Protein AF-A0A0C9ZVW0-F1 (afdb_monomer_lite)

Structure (mmCIF, N/CA/C/O backbone):
data_AF-A0A0C9ZVW0-F1
#
_entry.id   AF-A0A0C9ZVW0-F1
#
loop_
_atom_site.group_PDB
_atom_site.id
_atom_site.type_symbol
_atom_site.label_atom_id
_atom_site.label_alt_id
_atom_site.label_comp_id
_atom_site.label_asym_id
_atom_site.label_entity_id
_atom_site.label_seq_id
_atom_site.pdbx_PDB_ins_code
_atom_site.Cartn_x
_atom_site.Cartn_y
_atom_site.Cartn_z
_atom_site.occupancy
_atom_site.B_iso_or_equiv
_atom_site.auth_seq_id
_atom_site.auth_comp_id
_atom_site.auth_asym_id
_atom_site.auth_atom_id
_atom_site.pdbx_PDB_model_num
ATOM 1 N N . MET A 1 1 ? 48.612 -10.643 -14.738 1.00 46.59 1 MET A N 1
ATOM 2 C CA . MET A 1 1 ? 47.910 -10.309 -13.479 1.00 46.59 1 MET A CA 1
ATOM 3 C C . MET A 1 1 ? 46.902 -9.206 -13.767 1.00 46.59 1 MET A C 1
ATOM 5 O O . MET A 1 1 ? 47.317 -8.100 -14.073 1.00 46.59 1 MET A O 1
ATOM 9 N N . HIS A 1 2 ? 45.605 -9.519 -13.757 1.00 57.22 2 HIS A N 1
ATOM 10 C CA . HIS A 1 2 ? 44.526 -8.532 -13.898 1.00 57.22 2 HIS A CA 1
ATOM 11 C C . HIS A 1 2 ? 44.122 -8.058 -12.488 1.00 57.22 2 HIS A C 1
ATOM 13 O O . HIS A 1 2 ? 43.896 -8.915 -11.632 1.00 57.22 2 HIS A O 1
ATOM 19 N N . PRO A 1 3 ? 44.056 -6.748 -12.197 1.00 63.00 3 PRO A N 1
ATOM 20 C CA . PRO A 1 3 ? 43.626 -6.273 -10.888 1.00 63.00 3 PRO A CA 1
ATOM 21 C C . PRO A 1 3 ? 42.112 -6.468 -10.735 1.00 63.00 3 PRO A C 1
ATOM 23 O O . PRO A 1 3 ? 41.322 -5.899 -11.486 1.00 63.00 3 PRO A O 1
ATOM 26 N N . HIS A 1 4 ? 41.700 -7.265 -9.749 1.00 57.28 4 HIS A N 1
ATOM 27 C CA . HIS A 1 4 ? 40.311 -7.315 -9.300 1.00 57.28 4 HIS A CA 1
ATOM 28 C C . HIS A 1 4 ? 39.990 -6.007 -8.573 1.00 57.28 4 HIS A C 1
ATOM 30 O O . HIS A 1 4 ? 40.368 -5.811 -7.419 1.00 57.28 4 HIS A O 1
ATOM 36 N N . SER A 1 5 ? 39.325 -5.083 -9.263 1.00 64.25 5 SER A N 1
ATOM 37 C CA . SER A 1 5 ? 38.751 -3.896 -8.638 1.00 64.25 5 SER A CA 1
ATOM 38 C C . SER A 1 5 ? 37.592 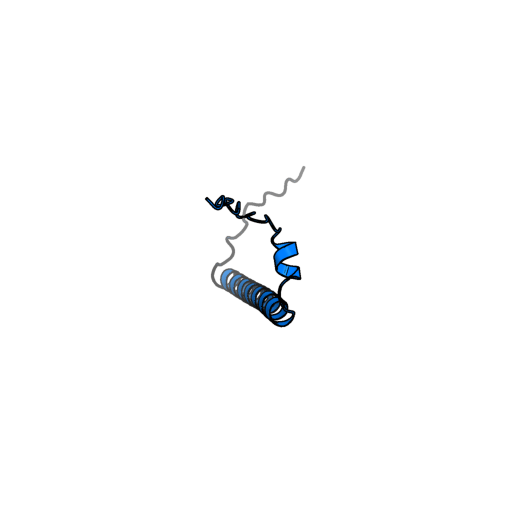-4.338 -7.737 1.00 64.25 5 SER A C 1
ATOM 40 O O . SER A 1 5 ? 36.660 -4.965 -8.243 1.00 64.25 5 SER A O 1
ATOM 42 N N . PRO A 1 6 ? 37.599 -4.040 -6.425 1.00 61.41 6 PRO A N 1
ATOM 43 C CA . PRO A 1 6 ? 36.421 -4.252 -5.605 1.00 61.41 6 PRO A CA 1
ATOM 44 C C . PRO A 1 6 ? 35.366 -3.256 -6.085 1.00 61.41 6 PRO A C 1
ATOM 46 O O . PRO A 1 6 ? 35.485 -2.051 -5.848 1.00 61.41 6 PRO A O 1
ATOM 49 N N . THR A 1 7 ? 34.353 -3.742 -6.804 1.00 60.97 7 THR A N 1
ATOM 50 C CA . THR A 1 7 ? 33.134 -2.980 -7.066 1.00 60.97 7 THR A CA 1
ATOM 51 C C . THR A 1 7 ? 32.518 -2.700 -5.708 1.00 60.97 7 THR A C 1
ATOM 53 O O . THR A 1 7 ? 31.859 -3.539 -5.108 1.00 60.97 7 THR A O 1
ATOM 56 N N . LYS A 1 8 ? 32.854 -1.537 -5.159 1.00 57.47 8 LYS A N 1
ATOM 57 C CA . LYS A 1 8 ? 32.297 -1.009 -3.926 1.00 57.47 8 LYS A CA 1
ATOM 58 C C . LYS A 1 8 ? 30.817 -0.821 -4.224 1.00 57.47 8 LYS A C 1
ATOM 60 O O . LYS A 1 8 ? 30.472 0.149 -4.898 1.00 57.47 8 LYS A O 1
ATOM 65 N N . ASP A 1 9 ? 29.981 -1.774 -3.816 1.00 60.47 9 ASP A N 1
ATOM 66 C CA . ASP A 1 9 ? 28.531 -1.687 -3.940 1.00 60.47 9 ASP A CA 1
ATOM 67 C C . ASP A 1 9 ? 28.100 -0.367 -3.305 1.00 60.47 9 ASP A C 1
ATOM 69 O O . ASP A 1 9 ? 28.024 -0.218 -2.083 1.00 60.47 9 ASP A O 1
ATOM 73 N N . ARG A 1 10 ? 27.903 0.660 -4.136 1.00 62.16 10 ARG A N 1
ATOM 74 C CA . ARG A 1 10 ? 27.290 1.904 -3.698 1.00 62.16 10 ARG A CA 1
ATOM 75 C C . ARG A 1 10 ? 25.853 1.529 -3.398 1.00 62.16 10 ARG A C 1
ATOM 77 O O . ARG A 1 10 ? 25.006 1.549 -4.288 1.00 62.16 10 ARG A O 1
ATOM 84 N N . ILE A 1 11 ? 25.586 1.190 -2.144 1.00 62.75 11 ILE A N 1
ATOM 85 C CA . ILE A 1 11 ? 24.243 1.215 -1.586 1.00 62.75 11 ILE A CA 1
ATOM 86 C C . ILE A 1 11 ? 23.788 2.670 -1.728 1.00 62.75 11 ILE A C 1
ATOM 88 O O . ILE A 1 11 ? 24.116 3.538 -0.921 1.00 62.75 11 ILE A O 1
ATOM 92 N N . TYR A 1 12 ? 23.137 2.975 -2.848 1.00 66.12 12 TYR A N 1
ATOM 93 C CA . TYR A 1 12 ? 22.550 4.280 -3.082 1.00 66.12 12 TYR A CA 1
ATOM 94 C C . TYR A 1 12 ? 21.412 4.422 -2.075 1.00 66.12 12 TYR A C 1
ATOM 96 O O . TYR A 1 12 ? 20.361 3.805 -2.239 1.00 66.12 12 TYR A O 1
ATOM 104 N N . ASN A 1 13 ? 21.628 5.233 -1.037 1.00 69.50 13 ASN A N 1
ATOM 105 C CA . ASN A 1 13 ? 20.588 5.657 -0.103 1.00 69.50 13 ASN A CA 1
ATOM 106 C C . ASN A 1 13 ? 19.566 6.520 -0.858 1.00 69.50 13 ASN A C 1
ATOM 108 O O . ASN A 1 13 ? 19.634 7.748 -0.846 1.00 69.50 13 ASN A O 1
ATOM 112 N N . ARG A 1 14 ? 18.647 5.883 -1.588 1.00 73.75 14 ARG A N 1
ATOM 113 C CA . ARG A 1 14 ? 17.492 6.564 -2.173 1.00 73.75 14 ARG A CA 1
ATOM 114 C C . ARG A 1 14 ? 16.479 6.793 -1.063 1.00 73.75 14 ARG A C 1
ATOM 116 O O . ARG A 1 14 ? 16.167 5.870 -0.312 1.00 73.75 14 ARG A O 1
ATOM 123 N N . SER A 1 15 ? 15.959 8.013 -0.963 1.00 84.38 15 SER A N 1
ATOM 124 C CA . SER A 1 15 ? 14.831 8.265 -0.072 1.00 84.38 15 SER A CA 1
ATOM 125 C C . SER A 1 15 ? 13.638 7.419 -0.524 1.00 84.38 15 SER A C 1
ATOM 127 O O . SER A 1 15 ? 13.499 7.097 -1.708 1.00 84.38 15 SER A O 1
ATOM 129 N N . LEU A 1 16 ? 12.751 7.069 0.409 1.00 82.38 16 LEU A N 1
ATOM 130 C CA . LEU A 1 16 ? 11.529 6.325 0.082 1.00 82.38 16 LEU A CA 1
ATOM 131 C C . LEU A 1 16 ? 10.707 7.035 -1.006 1.00 82.38 16 LEU A C 1
ATOM 133 O O . LEU A 1 16 ? 10.067 6.379 -1.822 1.00 82.38 16 LEU A O 1
ATOM 137 N N . TRP A 1 17 ? 10.791 8.366 -1.065 1.00 82.25 17 TRP A N 1
ATOM 138 C CA . TRP A 1 17 ? 10.146 9.187 -2.083 1.00 82.25 17 TRP A CA 1
ATOM 139 C C . TRP A 1 17 ? 10.769 9.037 -3.476 1.00 82.25 17 TRP A C 1
ATOM 141 O O . TRP A 1 17 ? 10.044 8.872 -4.458 1.00 82.25 17 TRP A O 1
ATOM 151 N N . GLU A 1 18 ? 12.101 9.040 -3.571 1.00 82.25 18 GLU A N 1
ATOM 152 C CA . GLU A 1 18 ? 12.804 8.808 -4.840 1.00 82.25 18 GLU A CA 1
ATOM 153 C C . GLU A 1 18 ? 12.580 7.381 -5.346 1.00 82.25 18 GLU A C 1
ATOM 155 O O . GLU A 1 18 ? 12.357 7.162 -6.538 1.00 82.25 18 GLU A O 1
ATOM 160 N N . SER A 1 19 ? 12.540 6.411 -4.432 1.00 83.12 19 SER A N 1
ATOM 161 C CA . SER A 1 19 ? 12.137 5.045 -4.756 1.00 83.12 19 SER A CA 1
ATOM 162 C C . SER A 1 19 ? 10.695 5.012 -5.264 1.00 83.12 19 SER A C 1
ATOM 16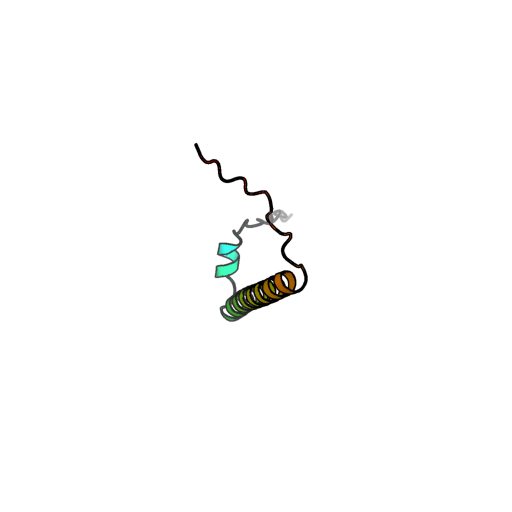4 O O . SER A 1 19 ? 10.462 4.492 -6.346 1.00 83.12 19 SER A O 1
ATOM 166 N N . TYR A 1 20 ? 9.740 5.649 -4.577 1.00 82.56 20 TYR A N 1
ATOM 167 C CA . TYR A 1 20 ? 8.333 5.692 -4.994 1.00 82.56 20 TYR A CA 1
ATOM 168 C C . TYR A 1 20 ? 8.123 6.309 -6.385 1.00 82.56 20 TYR A C 1
ATOM 170 O O . TYR A 1 20 ? 7.316 5.806 -7.167 1.00 82.56 20 TYR A O 1
ATOM 178 N N . LYS A 1 21 ? 8.865 7.367 -6.731 1.00 85.25 21 LYS A N 1
ATOM 179 C CA . LYS A 1 21 ? 8.822 7.969 -8.074 1.00 85.25 21 LYS A CA 1
ATOM 180 C C . LYS A 1 21 ? 9.397 7.062 -9.158 1.00 85.25 21 LYS A C 1
ATOM 182 O O . LYS A 1 21 ? 8.915 7.108 -10.286 1.00 85.25 21 LYS A O 1
ATOM 187 N N . ALA A 1 22 ? 10.399 6.252 -8.823 1.00 87.31 22 ALA A N 1
ATOM 188 C CA . ALA A 1 22 ? 11.001 5.298 -9.748 1.00 87.31 22 ALA A CA 1
ATOM 189 C C . ALA A 1 22 ? 10.105 4.074 -10.021 1.00 87.31 22 ALA A C 1
ATOM 191 O O . ALA A 1 22 ? 10.386 3.313 -10.948 1.00 87.31 22 ALA A O 1
ATOM 192 N N . LEU A 1 23 ? 9.039 3.864 -9.237 1.00 84.38 23 LEU A N 1
ATOM 193 C CA . LEU A 1 23 ? 8.114 2.755 -9.452 1.00 84.38 23 LEU A CA 1
ATOM 194 C C . LEU A 1 23 ? 7.206 2.988 -10.680 1.00 84.38 23 LEU A C 1
ATOM 196 O O . LEU A 1 23 ? 6.747 4.111 -10.917 1.00 84.38 23 LEU A O 1
ATOM 200 N N . PRO A 1 24 ? 6.859 1.914 -11.419 1.00 84.75 24 PRO A N 1
ATOM 201 C CA . PRO A 1 24 ? 5.848 1.957 -12.471 1.00 84.75 24 PRO A CA 1
ATOM 202 C C . PRO A 1 24 ? 4.513 2.553 -12.001 1.00 84.75 24 PRO A C 1
ATOM 204 O O . PRO A 1 24 ? 4.089 2.371 -10.859 1.00 84.75 24 PRO A O 1
ATOM 207 N N . ALA A 1 25 ? 3.781 3.204 -12.910 1.00 87.25 25 ALA A N 1
ATOM 208 C CA . ALA A 1 25 ? 2.495 3.836 -12.589 1.00 87.25 25 ALA A CA 1
ATOM 209 C C . ALA A 1 25 ? 1.484 2.864 -11.943 1.00 87.25 25 ALA A C 1
ATOM 211 O O . ALA A 1 25 ? 0.747 3.239 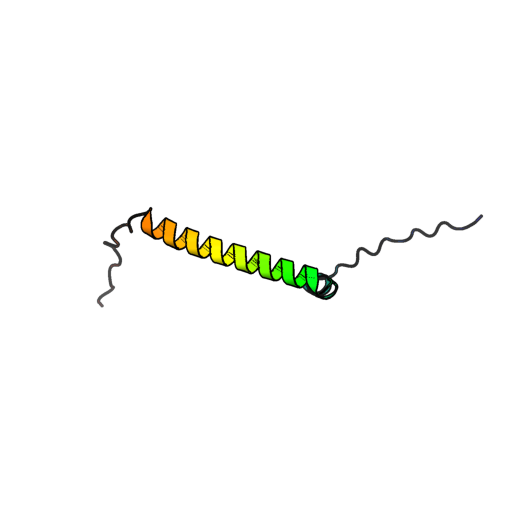-11.033 1.00 87.25 25 ALA A O 1
ATOM 212 N N . ARG A 1 26 ? 1.500 1.591 -12.359 1.00 89.62 26 ARG A N 1
ATOM 213 C CA . ARG A 1 26 ? 0.617 0.544 -11.829 1.00 89.62 26 ARG A CA 1
ATOM 214 C C . ARG A 1 26 ? 0.893 0.211 -10.361 1.00 89.62 26 ARG A C 1
ATOM 216 O O . ARG A 1 26 ? -0.043 0.056 -9.586 1.00 89.62 26 ARG A O 1
ATOM 223 N N . THR A 1 27 ? 2.159 0.104 -9.962 1.00 88.50 27 THR A N 1
ATOM 224 C CA . THR A 1 27 ? 2.513 -0.199 -8.569 1.00 88.50 27 THR A CA 1
ATOM 225 C C . THR A 1 27 ? 2.263 0.995 -7.660 1.00 88.50 27 THR A C 1
ATOM 227 O O . THR A 1 27 ? 1.768 0.803 -6.555 1.00 88.50 27 THR A O 1
ATOM 230 N N . ARG A 1 28 ? 2.487 2.226 -8.139 1.00 88.69 28 ARG A N 1
ATOM 231 C CA . ARG A 1 28 ? 2.060 3.442 -7.427 1.00 88.69 28 ARG A CA 1
ATOM 232 C C . ARG A 1 28 ? 0.549 3.447 -7.177 1.00 88.69 28 ARG A C 1
ATOM 234 O O . ARG A 1 28 ? 0.127 3.709 -6.057 1.00 88.69 28 ARG A O 1
ATOM 241 N N . LEU A 1 29 ? -0.250 3.068 -8.180 1.00 92.06 29 LEU A N 1
ATOM 242 C CA . LEU A 1 29 ? -1.702 2.944 -8.035 1.00 92.06 29 LEU A CA 1
ATOM 243 C C . LEU A 1 29 ? -2.091 1.890 -6.989 1.00 92.06 29 LEU A C 1
ATOM 245 O O . LEU A 1 29 ? -2.933 2.169 -6.141 1.00 92.06 29 LEU A O 1
ATOM 249 N N . TYR A 1 30 ? -1.461 0.710 -6.998 1.00 93.19 30 TYR A N 1
ATOM 250 C CA . TYR A 1 30 ? -1.728 -0.315 -5.983 1.00 93.19 30 TYR A CA 1
ATOM 251 C C . TYR A 1 30 ? -1.335 0.125 -4.574 1.00 93.19 30 TYR A C 1
ATOM 253 O O . TYR A 1 30 ? -2.062 -0.173 -3.631 1.00 93.19 30 TYR A O 1
ATOM 261 N N . ILE A 1 31 ? -0.232 0.862 -4.423 1.00 91.94 31 ILE A N 1
ATOM 262 C CA . ILE A 1 31 ? 0.176 1.421 -3.130 1.00 91.94 31 ILE A CA 1
ATOM 263 C C . ILE A 1 31 ? -0.874 2.420 -2.638 1.00 91.94 31 ILE A C 1
ATOM 265 O O . ILE A 1 31 ? -1.337 2.301 -1.507 1.00 91.94 31 ILE A O 1
ATOM 269 N N . SER A 1 32 ? -1.305 3.359 -3.486 1.00 92.00 32 SER A N 1
ATOM 270 C CA . SER A 1 32 ? -2.370 4.306 -3.134 1.00 92.00 32 SER A CA 1
ATOM 271 C C . SER A 1 32 ? -3.673 3.595 -2.774 1.00 92.00 32 SER A C 1
ATOM 273 O O . SER A 1 32 ? -4.287 3.922 -1.763 1.00 92.00 32 SER A O 1
ATOM 275 N N . MET A 1 33 ? -4.061 2.580 -3.547 1.00 95.06 33 MET A N 1
ATOM 276 C CA . MET A 1 33 ? -5.257 1.787 -3.276 1.00 95.06 33 MET A CA 1
ATOM 277 C C . MET A 1 33 ? -5.142 1.023 -1.951 1.00 95.06 33 MET A C 1
ATOM 279 O O . MET A 1 33 ? -6.095 0.992 -1.182 1.00 95.06 33 MET A O 1
ATOM 283 N N . GLY A 1 34 ? -3.969 0.465 -1.642 1.00 95.62 34 GLY A N 1
ATOM 284 C CA . GLY A 1 34 ? -3.698 -0.190 -0.363 1.00 95.62 34 GLY A CA 1
ATOM 285 C C . GLY A 1 34 ? -3.833 0.769 0.820 1.00 95.62 34 GLY A C 1
ATOM 286 O O . GLY A 1 34 ? -4.519 0.448 1.787 1.00 95.62 34 GLY A O 1
ATOM 287 N N . VAL A 1 35 ? -3.252 1.969 0.720 1.00 95.44 35 VAL A N 1
ATOM 288 C CA . VAL A 1 35 ? -3.368 3.006 1.760 1.00 95.44 35 VAL A CA 1
ATOM 289 C C . VAL A 1 35 ? -4.823 3.446 1.944 1.00 95.44 35 VAL A C 1
ATOM 291 O O . VAL A 1 35 ? -5.284 3.545 3.080 1.00 95.44 35 VAL A O 1
ATOM 294 N N . CYS A 1 36 ? -5.573 3.649 0.857 1.00 95.94 36 CYS A N 1
ATOM 295 C CA . CYS A 1 36 ? -6.996 3.986 0.931 1.00 95.94 36 CYS A CA 1
ATOM 296 C C . CYS A 1 36 ? -7.817 2.888 1.616 1.00 95.94 36 CYS A C 1
ATOM 298 O O . CYS A 1 36 ? -8.611 3.194 2.503 1.00 95.94 36 CYS A O 1
ATOM 300 N N . THR A 1 37 ? -7.611 1.621 1.250 1.00 96.25 37 THR A N 1
ATOM 301 C CA . THR A 1 37 ? -8.329 0.497 1.866 1.00 96.25 37 THR A CA 1
ATOM 302 C C . THR A 1 37 ? -8.002 0.375 3.351 1.00 96.25 37 THR A C 1
ATOM 304 O O . THR A 1 37 ? -8.912 0.205 4.155 1.00 96.25 37 THR A O 1
ATOM 307 N N . LEU A 1 38 ? -6.731 0.524 3.741 1.00 96.69 38 LEU A N 1
ATOM 308 C CA . LEU A 1 38 ? -6.339 0.528 5.154 1.00 96.69 38 LEU A CA 1
ATOM 309 C C . LEU A 1 38 ? -6.997 1.676 5.929 1.00 96.69 38 LEU A C 1
ATOM 311 O O . LEU A 1 38 ? -7.478 1.458 7.038 1.00 96.69 38 LEU A O 1
ATOM 315 N N . GLY A 1 39 ? -7.070 2.873 5.340 1.00 95.94 39 GLY A N 1
ATOM 316 C CA . GLY A 1 39 ? -7.758 4.016 5.942 1.00 95.94 39 GLY A CA 1
ATOM 317 C C . GLY A 1 39 ? -9.261 3.780 6.112 1.00 95.94 39 GLY A C 1
ATOM 318 O O . GLY A 1 39 ? -9.801 4.028 7.188 1.00 95.94 39 GLY A O 1
ATOM 319 N N . ALA A 1 40 ? -9.927 3.246 5.085 1.00 95.94 40 ALA A N 1
ATOM 320 C CA . ALA A 1 40 ? -11.350 2.916 5.143 1.00 95.94 40 ALA A CA 1
ATOM 321 C C . ALA A 1 40 ? -11.645 1.850 6.210 1.00 95.94 40 ALA A C 1
ATOM 323 O O . ALA A 1 40 ? -12.565 2.014 7.006 1.00 95.94 40 ALA A O 1
ATOM 324 N N . VAL A 1 41 ? -10.828 0.794 6.279 1.00 96.31 41 VAL A N 1
ATOM 325 C CA . VAL A 1 41 ? -10.944 -0.237 7.319 1.00 96.31 41 VAL A CA 1
ATOM 326 C C . VAL A 1 41 ? -10.716 0.363 8.706 1.00 96.31 41 VAL A C 1
ATOM 328 O O . VAL A 1 41 ? -11.489 0.078 9.615 1.00 96.31 41 VAL A O 1
ATOM 331 N N . GLY A 1 42 ? -9.706 1.221 8.872 1.00 94.50 42 GLY A N 1
ATOM 332 C CA . GLY A 1 42 ? -9.433 1.903 10.139 1.00 94.50 42 GLY A CA 1
ATOM 333 C C . GLY A 1 42 ? -10.611 2.749 10.625 1.00 94.50 42 GLY A C 1
ATOM 334 O O . GLY A 1 42 ? -10.966 2.672 11.799 1.00 94.50 42 GLY A O 1
ATOM 335 N N . LEU A 1 43 ? -11.264 3.485 9.720 1.00 94.25 43 LEU A N 1
ATOM 336 C CA . LEU A 1 43 ? -12.488 4.230 10.032 1.00 94.25 43 LEU A CA 1
ATOM 337 C C . LEU A 1 43 ? -13.624 3.301 10.467 1.00 94.25 43 LEU A C 1
ATOM 339 O O . LEU A 1 43 ? -14.206 3.510 11.527 1.00 94.25 43 LEU A O 1
ATOM 343 N N . CYS A 1 44 ? -13.893 2.233 9.712 1.00 91.31 44 CYS A N 1
ATOM 344 C CA . CYS A 1 44 ? -14.940 1.281 10.081 1.00 91.31 44 CYS A CA 1
ATOM 345 C C . CYS A 1 44 ? -14.677 0.609 11.438 1.00 91.31 44 CYS A C 1
ATOM 347 O O . CYS A 1 44 ? -15.614 0.373 12.199 1.00 91.31 44 CYS A O 1
ATOM 349 N N . VAL A 1 45 ? -13.415 0.303 11.754 1.00 91.88 45 VAL A N 1
ATOM 350 C CA . VAL A 1 45 ? -13.029 -0.233 13.065 1.00 91.88 45 VAL A CA 1
ATOM 351 C C . VAL A 1 45 ? -13.245 0.809 14.164 1.00 91.88 45 VAL A C 1
ATOM 353 O O . VAL A 1 45 ? -13.757 0.446 15.218 1.00 91.88 45 VAL A O 1
ATOM 356 N N . SER A 1 46 ? -12.927 2.084 13.922 1.00 88.50 46 SER A N 1
ATOM 357 C CA . SER A 1 46 ? -13.186 3.172 14.877 1.00 88.50 46 SER A CA 1
ATOM 358 C C . SER A 1 46 ? -14.677 3.281 15.209 1.00 88.50 46 SER A C 1
ATOM 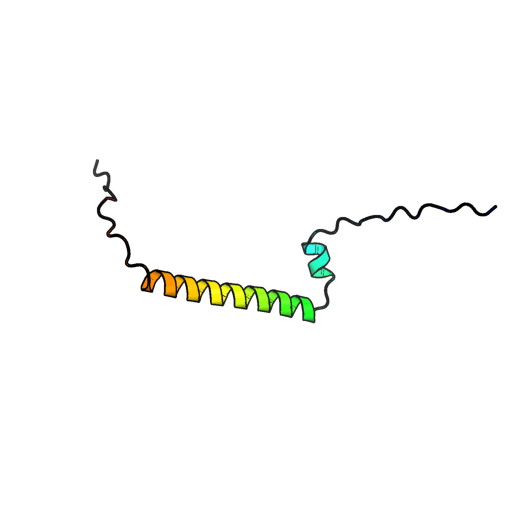360 O O . SER A 1 46 ? -15.047 3.241 16.382 1.00 88.50 46 SER A O 1
ATOM 362 N N . ASP A 1 47 ? -15.538 3.281 14.187 1.00 87.25 47 ASP A N 1
ATOM 363 C CA . ASP A 1 47 ? -16.996 3.300 14.359 1.00 87.25 47 ASP A CA 1
ATOM 364 C C . ASP A 1 47 ? -17.507 2.063 15.114 1.00 87.25 47 ASP A C 1
ATOM 366 O O . ASP A 1 47 ? -18.503 2.117 15.839 1.00 87.25 47 ASP A O 1
ATOM 370 N N . TYR A 1 48 ? -16.856 0.914 14.919 1.00 86.19 48 TYR A N 1
ATOM 371 C CA . TYR A 1 48 ? -17.199 -0.317 15.621 1.00 86.19 48 TYR A CA 1
ATOM 372 C C . TYR A 1 48 ? -16.767 -0.273 17.090 1.00 86.19 48 TYR A C 1
ATOM 374 O O . TYR A 1 48 ? -17.513 -0.714 17.964 1.00 86.19 48 TYR A O 1
ATOM 382 N N . MET A 1 49 ? -15.594 0.294 17.381 1.00 84.38 49 MET A N 1
ATOM 383 C CA . MET A 1 49 ? -15.100 0.467 18.746 1.00 84.38 49 MET A CA 1
ATOM 384 C C . MET A 1 49 ? -15.965 1.441 19.545 1.00 84.38 49 MET A C 1
ATOM 386 O O . MET A 1 49 ? -16.284 1.133 20.689 1.00 84.38 49 MET A O 1
ATOM 390 N N . GLU A 1 50 ? -16.409 2.548 18.947 1.00 78.19 50 GLU A N 1
ATOM 391 C CA . GLU A 1 50 ? -17.348 3.479 19.594 1.00 78.19 50 GLU A CA 1
ATOM 392 C C . GLU A 1 50 ? -18.695 2.826 19.935 1.00 78.19 50 GLU A C 1
ATOM 394 O O . GLU A 1 50 ? -19.315 3.160 20.941 1.00 78.19 50 GLU A O 1
ATOM 399 N N . LYS A 1 51 ? -19.152 1.865 19.124 1.00 77.44 51 LYS A N 1
ATOM 400 C CA . LYS A 1 51 ? -20.383 1.106 19.399 1.00 77.44 51 LYS A CA 1
ATOM 401 C C . LYS A 1 51 ? -20.189 0.020 20.454 1.00 77.44 51 LYS A C 1
ATOM 403 O O . LYS A 1 51 ? -21.118 -0.271 21.203 1.00 77.44 51 LYS A O 1
ATOM 408 N N . ALA A 1 52 ? -19.019 -0.616 20.479 1.00 78.94 52 ALA A N 1
ATOM 409 C CA . ALA A 1 52 ? -18.730 -1.746 21.360 1.00 78.94 52 ALA A CA 1
ATOM 410 C C . ALA A 1 52 ? -18.275 -1.318 22.764 1.00 78.94 52 ALA A C 1
ATOM 412 O O . ALA A 1 52 ? -18.507 -2.045 23.730 1.00 78.94 52 ALA A O 1
ATOM 413 N N . LEU A 1 53 ? -17.631 -0.157 22.886 1.00 72.00 53 LEU A N 1
ATOM 414 C CA . LEU A 1 53 ? -17.192 0.405 24.157 1.00 72.00 53 LEU A CA 1
ATOM 415 C C . LEU A 1 53 ? -18.144 1.543 24.536 1.00 72.00 53 LEU A C 1
ATOM 417 O O . LEU A 1 53 ? -18.063 2.615 23.936 1.00 72.00 53 LEU A O 1
ATOM 421 N N . PRO A 1 54 ? -19.047 1.348 25.516 1.00 64.69 54 PRO A N 1
ATOM 422 C CA . PRO A 1 54 ? -19.875 2.444 25.989 1.00 64.69 54 PRO A CA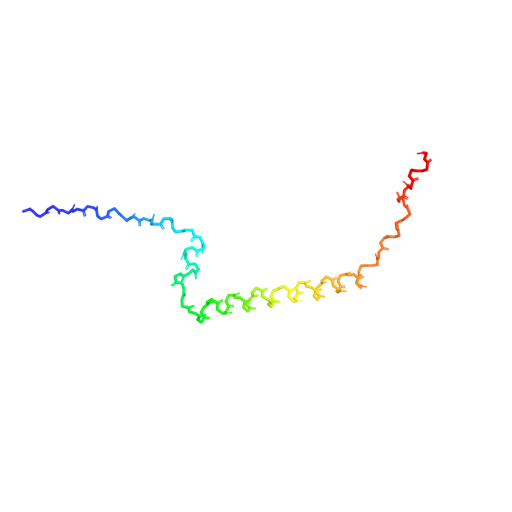 1
ATOM 423 C C . PRO A 1 54 ? -18.956 3.563 26.496 1.00 64.69 54 PRO A C 1
ATOM 425 O O . PRO A 1 54 ? -17.996 3.273 27.219 1.00 64.69 54 PRO A O 1
ATOM 428 N N . PRO A 1 55 ? -19.213 4.832 26.135 1.00 67.88 55 PRO A N 1
ATOM 429 C CA . PRO A 1 55 ? -18.409 5.935 26.626 1.00 67.88 55 PRO A CA 1
ATOM 430 C C . PRO A 1 55 ? -18.471 5.927 28.150 1.00 67.88 55 PRO A C 1
ATOM 432 O O . PRO A 1 55 ? -19.555 5.981 28.737 1.00 67.88 55 PRO A O 1
ATOM 435 N N . THR A 1 56 ? -17.312 5.847 28.803 1.00 67.38 56 THR A N 1
ATOM 436 C CA . THR A 1 56 ? -17.225 6.094 30.240 1.00 67.38 56 THR A CA 1
ATOM 437 C C . THR A 1 56 ? -17.852 7.468 30.477 1.00 67.38 56 THR A C 1
ATOM 439 O O . THR A 1 56 ? -17.402 8.433 29.851 1.00 67.38 56 THR A O 1
ATOM 442 N N . PRO A 1 57 ? -18.900 7.596 31.313 1.00 62.12 57 PRO A N 1
ATOM 443 C CA . PRO A 1 57 ? -19.519 8.885 31.560 1.00 62.12 57 PRO A CA 1
ATOM 444 C C . PRO A 1 57 ? -18.430 9.849 32.021 1.00 62.12 57 PRO A C 1
ATOM 446 O O . PRO A 1 57 ? -17.785 9.613 33.045 1.00 62.12 57 PRO A O 1
ATOM 449 N N . HIS A 1 58 ? -18.197 10.921 31.263 1.00 58.00 58 HIS A N 1
ATOM 450 C CA . HIS A 1 58 ? -17.312 12.007 31.670 1.00 58.00 58 HIS A CA 1
ATOM 451 C C . HIS A 1 58 ? -17.971 12.792 32.815 1.00 58.00 58 HIS A C 1
ATOM 453 O O . HIS A 1 58 ? -18.346 13.950 32.691 1.00 58.00 58 HIS A O 1
ATOM 459 N N . GLY A 1 59 ? -18.107 12.162 33.976 1.00 59.59 59 GLY A N 1
ATOM 460 C CA . GLY A 1 59 ? -18.343 12.839 35.238 1.00 59.59 59 GLY A CA 1
ATOM 461 C C . GLY A 1 59 ? -17.001 13.196 35.854 1.00 59.59 59 GLY A C 1
ATOM 462 O O . GLY A 1 59 ? -16.623 12.554 36.820 1.00 59.59 59 GLY A O 1
ATOM 463 N N . THR A 1 60 ? -16.232 14.116 35.256 1.00 55.84 60 THR A N 1
ATOM 464 C CA . THR A 1 60 ? -15.089 14.818 35.906 1.00 55.84 60 THR A CA 1
ATOM 465 C C . THR A 1 60 ? -14.330 15.792 34.992 1.00 55.84 60 THR A C 1
ATOM 467 O O . THR A 1 60 ? -13.246 16.245 35.357 1.00 55.84 60 THR A O 1
ATOM 470 N N . ALA A 1 61 ? -14.890 16.235 33.861 1.00 56.72 61 ALA A N 1
ATOM 471 C CA . ALA A 1 61 ? -14.450 17.509 33.290 1.00 56.72 61 ALA A CA 1
ATOM 472 C C . ALA A 1 61 ? -14.982 18.629 34.201 1.00 56.72 61 ALA A C 1
ATOM 474 O O . ALA A 1 61 ? -16.043 19.202 33.968 1.00 56.72 61 ALA A O 1
ATOM 475 N N . LYS A 1 62 ? -14.289 18.867 35.320 1.00 57.88 62 LYS A N 1
ATOM 476 C CA . LYS A 1 62 ? -14.535 20.016 36.187 1.00 57.88 62 LYS A CA 1
ATOM 477 C C . LYS A 1 62 ? -14.231 21.248 35.343 1.00 57.88 62 LYS A C 1
ATOM 479 O O . LYS A 1 62 ? -13.069 21.573 35.128 1.00 57.88 62 LYS A 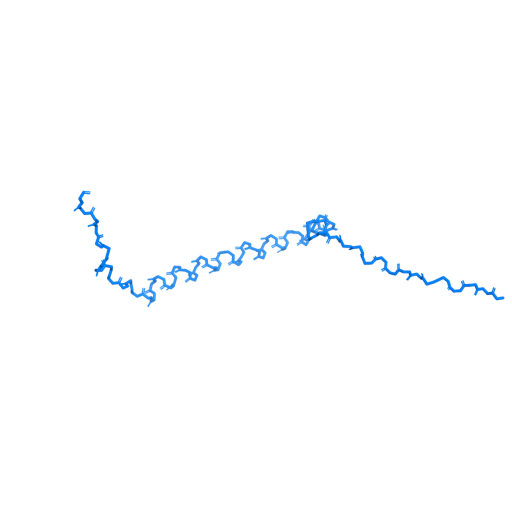O 1
ATOM 484 N N . SER A 1 63 ? -15.279 21.877 34.824 1.00 57.72 63 SER A N 1
ATOM 485 C CA . SER A 1 63 ? -15.204 23.224 34.273 1.00 57.72 63 SER A CA 1
ATOM 486 C C . SER A 1 63 ? -14.586 24.125 35.345 1.00 57.72 63 SER A C 1
ATOM 488 O O . SER A 1 63 ? -15.157 24.201 36.437 1.00 57.72 63 SER A O 1
ATOM 490 N N . PRO A 1 64 ? -13.440 24.784 35.108 1.00 61.34 64 PRO A N 1
ATOM 491 C CA . PRO A 1 64 ? -12.990 25.824 36.010 1.00 61.34 64 PRO A CA 1
ATOM 492 C C . PRO A 1 64 ? -13.892 27.036 35.774 1.00 61.34 64 PRO A C 1
ATOM 494 O O . PRO A 1 64 ? -13.724 27.780 34.814 1.00 61.34 64 PRO A O 1
ATOM 497 N N . SER A 1 65 ? -14.908 27.192 36.618 1.00 55.88 65 SER A N 1
ATOM 498 C CA . SER A 1 65 ? -15.551 28.483 36.828 1.00 55.88 65 SER A CA 1
ATOM 499 C C . SER A 1 65 ? -14.711 29.267 37.838 1.00 55.88 65 SER A C 1
ATOM 501 O O . SER A 1 65 ? -14.876 29.034 39.035 1.00 55.88 65 SER A O 1
ATOM 503 N N . THR A 1 66 ? -13.828 30.142 37.351 1.00 52.72 66 THR A N 1
ATOM 504 C CA . THR A 1 66 ? -13.373 31.370 38.032 1.00 52.72 66 THR A CA 1
ATOM 505 C C . THR A 1 66 ? -12.899 32.359 36.979 1.00 52.72 66 THR A C 1
ATOM 507 O O . THR A 1 66 ? -12.066 31.949 36.140 1.00 52.72 66 THR A O 1
#

Radius of gyration: 26.15 Å; chains: 1; bounding box: 68×42×52 Å

Secondary structure (DSSP, 8-state):
---------------HHHHHHHS-HHHHHHHHHHHHHHHHHHHHHHHHHHHHSPPPP-TT------

Organism: NCBI:txid765257

pLDDT: mean 77.13, std 14.84, range [46.59, 96.69]

Sequence (66 aa):
MHPHSPTKDRIYNRSLWESYKALPARTRLYISMGVCTLGAVGLCVSDYMEKALPPTPHGTAKSPST

Foldseek 3Di:
DDDDDPPPPPPPPDDPVNVLVPDDPVVVVVVVVVVVVVVVVVVVVVVVCPVVDPPPPPPPPPDPDD